Protein AF-A0A958T094-F1 (afdb_monom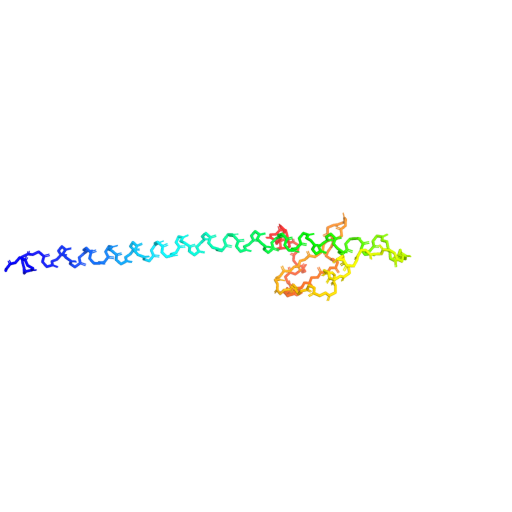er_lite)

pLDDT: mean 80.17, std 12.34, range [50.53, 97.06]

Sequence (110 aa):
MIFTKYRNLIRWLIVIASFIIISLILWNTYIFFQYFKEEQRAKMDVWATAHTDIYTNPLDDNINPVTSKVFFESKIDNQMIVLNELDQITAFNNIDSTLLENHIQVEKLV

Radius of gyration: 24.97 Å; chains: 1; bounding box: 53×31×74 Å

Structure (mmCIF, N/CA/C/O backbone):
data_AF-A0A958T094-F1
#
_entry.id   AF-A0A958T094-F1
#
loop_
_atom_site.group_PDB
_atom_site.id
_atom_site.type_symbol
_atom_site.label_atom_id
_atom_site.label_alt_id
_atom_site.label_comp_id
_atom_site.label_asym_id
_atom_site.label_entity_id
_atom_site.label_seq_id
_atom_site.pdbx_PDB_ins_code
_atom_site.Cartn_x
_atom_site.Cartn_y
_atom_site.Cartn_z
_atom_site.occupancy
_atom_site.B_iso_or_equiv
_atom_site.auth_seq_id
_atom_site.auth_comp_id
_atom_site.auth_asym_id
_atom_site.auth_atom_id
_atom_site.pdbx_PDB_model_num
ATOM 1 N N . MET A 1 1 ? -21.010 9.039 46.582 1.00 54.00 1 MET A N 1
ATOM 2 C CA . MET A 1 1 ? -22.298 8.422 46.172 1.00 54.00 1 MET A CA 1
ATOM 3 C C . MET A 1 1 ? -22.797 8.891 44.787 1.00 54.00 1 MET A C 1
ATOM 5 O O . MET A 1 1 ? -23.997 8.935 44.562 1.00 54.00 1 MET A O 1
ATOM 9 N N . ILE A 1 2 ? -21.918 9.200 43.819 1.00 60.56 2 ILE A N 1
ATOM 10 C CA . ILE A 1 2 ? -22.342 9.627 42.460 1.00 60.56 2 ILE A CA 1
ATOM 11 C C . ILE A 1 2 ? -22.306 8.442 41.477 1.00 60.56 2 ILE A C 1
ATOM 13 O O . ILE A 1 2 ? -23.231 8.245 40.692 1.00 60.56 2 ILE A O 1
ATOM 17 N N . PHE A 1 3 ? -21.291 7.582 41.596 1.00 57.34 3 PHE A N 1
ATOM 18 C CA . PHE A 1 3 ? -21.094 6.406 40.739 1.00 57.34 3 PHE A CA 1
ATOM 19 C C . PHE A 1 3 ? -22.189 5.334 40.864 1.00 57.34 3 PHE A C 1
ATOM 21 O O . PHE A 1 3 ? -22.467 4.620 39.904 1.00 57.34 3 PHE A O 1
ATOM 28 N N . THR A 1 4 ? -22.851 5.229 42.020 1.00 64.69 4 THR A N 1
ATOM 29 C CA . THR A 1 4 ? -23.912 4.235 42.251 1.00 64.69 4 THR A CA 1
ATOM 30 C C . THR A 1 4 ? -25.247 4.628 41.613 1.00 64.69 4 THR A C 1
ATOM 32 O O . THR A 1 4 ? -26.001 3.744 41.218 1.00 64.69 4 THR A O 1
ATOM 35 N N . LYS A 1 5 ? -25.528 5.931 41.450 1.00 68.31 5 LYS A N 1
ATOM 36 C CA . LYS A 1 5 ? -26.802 6.436 40.902 1.00 68.31 5 LYS A CA 1
ATOM 37 C C . LYS A 1 5 ? -26.866 6.378 39.368 1.00 68.31 5 LYS A C 1
ATOM 39 O O . LYS A 1 5 ? -27.940 6.179 38.815 1.00 68.31 5 LYS A O 1
ATOM 44 N N . TYR A 1 6 ? -25.723 6.486 38.683 1.00 78.12 6 TYR A N 1
ATOM 45 C CA . TYR A 1 6 ? -25.632 6.532 37.210 1.00 78.12 6 TYR A CA 1
ATOM 46 C C . TYR A 1 6 ? -24.904 5.329 36.595 1.00 78.12 6 TYR A C 1
ATOM 48 O O . TYR A 1 6 ? -24.371 5.406 35.488 1.00 78.12 6 TYR A O 1
ATOM 56 N N . ARG A 1 7 ? -24.883 4.193 37.299 1.00 79.94 7 ARG A N 1
ATOM 57 C CA . ARG A 1 7 ? -24.120 2.993 36.917 1.00 79.94 7 ARG A CA 1
ATOM 58 C C . ARG A 1 7 ? -24.407 2.507 35.488 1.00 79.94 7 ARG A C 1
ATOM 60 O O . ARG A 1 7 ? -23.485 2.097 34.789 1.00 79.94 7 ARG A O 1
ATOM 67 N N . ASN A 1 8 ? -25.660 2.594 35.038 1.00 84.06 8 ASN A N 1
ATOM 68 C CA . ASN A 1 8 ? -26.054 2.191 33.683 1.00 84.06 8 ASN A CA 1
ATOM 69 C C . ASN A 1 8 ? -25.567 3.172 32.603 1.00 84.06 8 ASN A C 1
ATOM 71 O O . ASN A 1 8 ? -25.148 2.726 31.538 1.00 84.06 8 ASN A O 1
ATOM 75 N N . LEU A 1 9 ? -25.562 4.480 32.889 1.00 86.62 9 LEU A N 1
ATOM 76 C CA . LEU A 1 9 ? -25.043 5.501 31.970 1.00 86.62 9 LEU A CA 1
ATOM 77 C C . LEU A 1 9 ? -23.533 5.356 31.789 1.00 86.62 9 LEU A C 1
ATOM 79 O O . LEU A 1 9 ? -23.046 5.355 30.665 1.00 86.62 9 LEU A O 1
ATOM 83 N N . ILE A 1 10 ? -22.799 5.158 32.887 1.00 87.69 10 ILE A N 1
ATOM 84 C CA . ILE A 1 10 ? -21.344 4.955 32.856 1.00 87.69 10 ILE A CA 1
ATOM 85 C C . ILE A 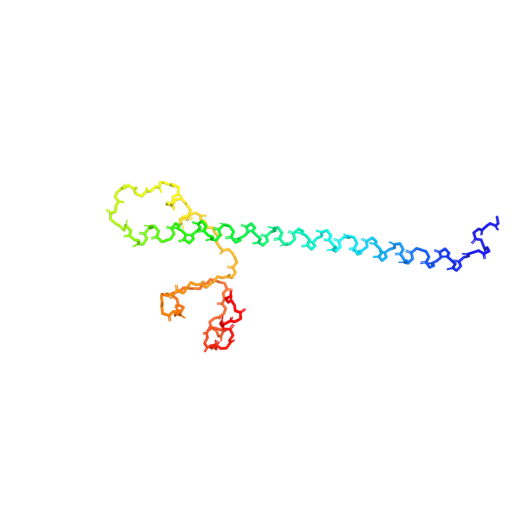1 10 ? -20.992 3.682 32.074 1.00 87.69 10 ILE A C 1
ATOM 87 O O . ILE A 1 10 ? -20.056 3.683 31.281 1.00 87.69 10 ILE A O 1
ATOM 91 N N . ARG A 1 11 ? -21.771 2.605 32.242 1.00 87.56 11 ARG A N 1
ATOM 92 C CA . ARG A 1 11 ? -21.577 1.359 31.489 1.00 87.56 11 ARG A CA 1
ATOM 93 C C . ARG A 1 11 ? -21.759 1.564 29.981 1.00 87.56 11 ARG A C 1
ATOM 95 O O . ARG A 1 11 ? -20.933 1.081 29.216 1.00 87.56 11 ARG A O 1
ATOM 102 N N . TRP A 1 12 ? -22.789 2.294 29.554 1.00 93.19 12 TRP A N 1
ATOM 103 C CA . TRP A 1 12 ? -22.993 2.622 28.137 1.00 93.19 12 TRP A CA 1
ATOM 104 C C . TRP A 1 12 ? -21.933 3.580 27.587 1.00 93.19 12 TRP A C 1
ATOM 106 O O . TRP A 1 12 ? -21.470 3.392 26.465 1.00 93.19 12 TRP A O 1
ATOM 116 N N . LEU A 1 13 ? -21.493 4.554 28.387 1.00 92.75 13 LEU A N 1
ATOM 117 C CA . LEU A 1 13 ? -20.430 5.485 28.013 1.00 92.75 13 LEU A CA 1
ATOM 118 C C . LEU A 1 13 ? -19.129 4.748 27.671 1.00 92.75 13 LEU A C 1
ATOM 120 O O . LEU A 1 13 ? -18.511 5.047 26.657 1.00 92.75 13 LEU A O 1
ATOM 124 N N . ILE A 1 14 ? -18.736 3.760 28.482 1.00 92.38 14 ILE A N 1
ATOM 125 C CA . ILE A 1 14 ? -17.521 2.963 28.246 1.00 92.38 14 ILE A CA 1
ATOM 126 C C . ILE A 1 14 ? -17.640 2.144 26.954 1.00 92.38 14 ILE A C 1
ATOM 128 O O . ILE A 1 14 ? -16.683 2.073 26.187 1.00 92.38 14 ILE A O 1
ATOM 132 N N . VAL A 1 15 ? -18.811 1.557 26.685 1.00 94.38 15 VAL A N 1
ATOM 133 C CA . VAL A 1 15 ? -19.058 0.792 25.450 1.00 94.38 15 VAL A CA 1
ATOM 134 C C . VAL A 1 15 ? -18.943 1.694 24.219 1.00 94.38 15 VAL A C 1
ATOM 136 O O . VAL A 1 15 ? -18.246 1.348 23.269 1.00 94.38 15 VAL A O 1
ATOM 139 N N . ILE A 1 16 ? -19.564 2.876 24.254 1.00 95.88 16 ILE A N 1
ATOM 140 C CA . ILE A 1 16 ? -19.500 3.850 23.156 1.00 95.88 16 ILE A CA 1
ATOM 141 C C . ILE A 1 16 ? -18.066 4.359 22.971 1.00 95.88 16 ILE A C 1
ATOM 143 O O . ILE A 1 16 ? -17.572 4.401 21.848 1.00 95.88 16 ILE A O 1
ATOM 147 N N . ALA A 1 17 ? -17.372 4.692 24.061 1.00 95.88 17 ALA A N 1
ATOM 148 C CA . ALA A 1 17 ? -15.983 5.138 24.007 1.00 95.88 17 ALA A CA 1
ATOM 149 C C . ALA A 1 17 ? -15.068 4.066 23.396 1.00 95.88 17 ALA A C 1
ATOM 151 O O . ALA A 1 17 ? -14.244 4.376 22.539 1.00 95.88 17 ALA A O 1
ATOM 152 N N . SER A 1 18 ? -15.248 2.798 23.775 1.00 95.38 18 SER A N 1
ATOM 153 C CA . SER A 1 18 ? -14.505 1.679 23.191 1.00 95.38 18 SER A CA 1
ATOM 154 C C . SER A 1 18 ? -14.775 1.534 21.693 1.00 95.38 18 SER A C 1
ATOM 156 O O . SER A 1 18 ? -13.830 1.373 20.922 1.00 95.38 18 SER A O 1
ATOM 158 N N . PHE A 1 19 ? -16.033 1.658 21.266 1.00 97.00 19 PHE A N 1
ATOM 159 C CA . PHE A 1 19 ? -16.390 1.605 19.850 1.00 97.00 19 PHE A CA 1
ATOM 160 C C . PHE A 1 19 ? -15.750 2.745 19.046 1.00 97.00 19 PHE A C 1
ATOM 162 O O . PHE A 1 19 ? -15.205 2.511 17.971 1.00 97.00 19 PHE A O 1
ATOM 169 N N . ILE A 1 20 ? -15.745 3.966 19.591 1.00 96.81 20 ILE A N 1
ATOM 170 C CA . ILE A 1 20 ? -15.104 5.128 18.961 1.00 96.81 20 ILE A CA 1
ATOM 171 C C . ILE A 1 20 ? -13.598 4.902 18.803 1.00 96.81 20 ILE A C 1
ATOM 173 O O . ILE A 1 20 ? -13.056 5.165 17.732 1.00 96.81 20 ILE A O 1
ATOM 177 N N . ILE A 1 21 ? -12.923 4.383 19.834 1.00 96.62 21 ILE A N 1
ATOM 178 C CA . ILE A 1 21 ? -11.484 4.085 19.773 1.00 96.62 21 ILE A CA 1
ATOM 179 C C . ILE A 1 21 ? -11.195 3.057 18.676 1.00 96.62 21 ILE A C 1
ATOM 181 O O . ILE A 1 21 ? -10.297 3.267 17.864 1.00 96.62 21 ILE A O 1
ATOM 185 N N . ILE A 1 22 ? -11.976 1.976 18.610 1.00 96.94 22 ILE A N 1
ATOM 186 C CA . ILE A 1 22 ? -11.832 0.954 17.565 1.00 96.94 22 ILE A CA 1
ATOM 187 C C . ILE A 1 22 ? -12.048 1.580 16.181 1.00 96.94 22 ILE A C 1
ATOM 189 O O . ILE A 1 22 ? -11.221 1.394 15.293 1.00 96.94 22 ILE A O 1
ATOM 193 N N . SER A 1 23 ? -13.101 2.381 16.005 1.00 96.38 23 SER A N 1
ATOM 194 C CA . SER A 1 23 ? -13.384 3.054 14.734 1.00 96.38 23 SER A CA 1
ATOM 195 C C . SER A 1 23 ? -12.267 4.013 14.315 1.00 96.38 23 SER A C 1
ATOM 197 O O . SER A 1 23 ? -11.941 4.079 13.133 1.00 96.38 23 SER A O 1
ATOM 199 N N . LEU A 1 24 ? -11.661 4.736 15.261 1.00 95.94 24 LEU A N 1
ATOM 200 C CA . LEU A 1 24 ? -10.516 5.612 15.001 1.00 95.94 24 LEU A CA 1
ATOM 201 C C . LEU A 1 24 ? -9.287 4.820 14.546 1.00 95.94 24 LEU A C 1
ATOM 203 O O . LEU A 1 24 ? -8.614 5.236 13.605 1.00 95.94 24 LEU A O 1
ATOM 207 N N . ILE A 1 25 ? -9.014 3.672 15.175 1.00 96.19 25 ILE A N 1
ATOM 208 C CA . ILE A 1 25 ? -7.918 2.785 14.768 1.00 96.19 25 ILE A CA 1
ATOM 209 C C . ILE A 1 25 ? -8.168 2.261 13.352 1.00 96.19 25 ILE A C 1
ATOM 211 O O . ILE A 1 25 ? -7.270 2.361 12.522 1.00 96.19 25 ILE A O 1
ATOM 215 N N . LEU A 1 26 ? -9.376 1.765 13.049 1.00 95.62 26 LEU A N 1
ATOM 216 C CA . LEU A 1 26 ? -9.721 1.292 11.702 1.00 95.62 26 LEU A CA 1
ATOM 217 C C . LEU A 1 26 ? -9.623 2.401 10.655 1.00 95.62 26 LEU A C 1
ATOM 219 O O . LEU A 1 26 ? -9.149 2.158 9.552 1.00 95.62 26 LEU A O 1
ATOM 223 N N . TRP A 1 27 ? -10.069 3.613 10.980 1.00 97.06 27 TRP A N 1
ATOM 224 C CA . TRP A 1 27 ? -9.983 4.737 10.055 1.00 97.06 27 TRP A CA 1
ATOM 225 C C . TRP A 1 27 ? -8.528 5.093 9.739 1.00 97.06 27 TRP A C 1
ATOM 227 O O . TRP A 1 27 ? -8.168 5.313 8.584 1.00 97.06 27 TRP A O 1
ATOM 237 N N . ASN A 1 28 ? -7.670 5.098 10.758 1.00 95.56 28 ASN A N 1
ATOM 238 C CA . ASN A 1 28 ? -6.252 5.383 10.583 1.00 95.56 28 ASN A CA 1
ATOM 239 C C . ASN A 1 28 ? -5.545 4.276 9.781 1.00 95.56 28 ASN A C 1
ATOM 241 O O . ASN A 1 28 ? -4.841 4.567 8.815 1.00 95.56 28 ASN A O 1
ATOM 245 N N . THR A 1 29 ? -5.793 3.003 10.108 1.00 96.00 29 THR A N 1
ATOM 246 C CA . THR A 1 29 ? -5.211 1.881 9.358 1.00 96.00 29 THR A CA 1
ATOM 247 C C . THR A 1 29 ? -5.756 1.792 7.936 1.00 96.00 29 THR A C 1
ATOM 249 O O . THR A 1 29 ? -5.006 1.440 7.030 1.00 96.00 29 THR A O 1
ATOM 252 N N . TYR A 1 30 ? -7.013 2.174 7.693 1.00 96.19 30 TYR A N 1
ATOM 253 C CA . TYR A 1 30 ? -7.563 2.298 6.343 1.00 96.19 30 TYR A CA 1
ATOM 254 C C . TYR A 1 30 ? -6.761 3.296 5.504 1.00 96.19 30 TYR A C 1
ATOM 256 O O . TYR A 1 30 ? -6.342 2.957 4.400 1.00 96.19 30 TYR A O 1
ATOM 264 N N . ILE A 1 31 ? -6.492 4.491 6.038 1.00 96.06 31 ILE A N 1
ATOM 265 C CA . ILE A 1 31 ? -5.674 5.504 5.358 1.00 96.06 31 ILE A CA 1
ATOM 266 C C . ILE A 1 31 ? -4.263 4.967 5.085 1.00 96.06 31 ILE A C 1
ATOM 268 O O . ILE A 1 31 ? -3.770 5.084 3.965 1.00 96.06 31 ILE A O 1
ATOM 272 N N . PHE A 1 32 ? -3.639 4.319 6.073 1.00 95.50 32 PHE A N 1
ATOM 273 C CA . PHE A 1 32 ? -2.333 3.679 5.902 1.00 95.50 32 PHE A CA 1
ATOM 274 C C . PHE A 1 32 ? -2.329 2.661 4.750 1.00 95.50 32 PHE A C 1
ATOM 276 O O . PHE A 1 32 ? -1.422 2.675 3.921 1.00 95.50 32 PHE A O 1
ATOM 283 N N . PHE A 1 33 ? -3.358 1.813 4.648 1.00 93.12 33 PHE A N 1
ATOM 284 C CA . PHE A 1 33 ? -3.462 0.848 3.553 1.00 93.12 33 PHE A CA 1
ATOM 285 C C . PHE A 1 33 ? -3.617 1.508 2.183 1.00 93.12 33 PHE A C 1
ATOM 287 O O . PHE A 1 33 ? -3.120 0.956 1.203 1.00 93.12 33 PHE A O 1
ATOM 294 N N . GLN A 1 34 ? -4.284 2.661 2.086 1.00 91.94 34 GLN A N 1
ATOM 295 C CA . GLN A 1 34 ? -4.377 3.379 0.812 1.00 91.94 34 GLN A CA 1
ATOM 296 C C . GLN A 1 34 ? -3.019 3.935 0.388 1.00 91.94 34 GLN A C 1
ATOM 298 O O . GLN A 1 34 ? -2.591 3.674 -0.733 1.00 91.94 34 GLN A O 1
ATOM 303 N N . TYR A 1 35 ? -2.292 4.582 1.301 1.00 94.69 35 TYR A N 1
ATOM 304 C CA . TYR A 1 35 ? -0.935 5.052 1.011 1.00 94.69 35 TYR A CA 1
ATOM 305 C C . TYR A 1 35 ? 0.006 3.911 0.631 1.00 94.69 35 TYR A C 1
ATOM 307 O O . TYR A 1 35 ? 0.761 4.026 -0.331 1.00 94.69 35 TYR A O 1
ATOM 315 N N . PHE A 1 36 ? -0.079 2.777 1.331 1.00 91.12 36 PHE A N 1
ATOM 316 C CA . PHE A 1 36 ? 0.701 1.597 0.978 1.00 91.12 36 PHE A CA 1
ATOM 317 C C . PHE A 1 36 ? 0.400 1.128 -0.451 1.00 91.12 36 PHE A C 1
ATOM 319 O O . PHE A 1 36 ? 1.320 0.833 -1.205 1.00 91.12 36 PHE A O 1
ATOM 326 N N . LYS A 1 37 ? -0.874 1.088 -0.861 1.00 88.00 37 LYS A N 1
ATOM 327 C CA . LYS A 1 37 ? -1.251 0.707 -2.231 1.00 88.00 37 LYS A CA 1
ATOM 328 C C . LYS A 1 37 ? -0.700 1.671 -3.276 1.00 88.00 37 LYS A C 1
ATOM 330 O O . LYS A 1 37 ? -0.211 1.211 -4.304 1.00 88.00 37 LYS A O 1
ATOM 335 N N . GLU A 1 38 ? -0.782 2.974 -3.032 1.00 92.69 38 GLU A N 1
ATOM 336 C CA . GLU A 1 38 ? -0.227 3.989 -3.935 1.00 92.69 38 GLU A CA 1
ATOM 337 C C . GLU A 1 38 ? 1.288 3.832 -4.082 1.00 92.69 38 GLU A C 1
ATOM 339 O O . GLU A 1 38 ? 1.807 3.823 -5.196 1.00 92.69 38 GLU A O 1
ATOM 344 N N . GLU A 1 39 ? 1.995 3.607 -2.975 1.00 90.31 39 GLU A N 1
ATOM 345 C CA . GLU A 1 39 ? 3.439 3.377 -2.994 1.00 90.31 39 GLU A CA 1
ATOM 346 C C . GLU A 1 39 ? 3.806 2.093 -3.758 1.00 90.31 39 GLU A C 1
ATOM 348 O O . GLU A 1 39 ? 4.780 2.067 -4.511 1.00 90.31 39 GLU A O 1
ATOM 353 N N . GLN A 1 40 ? 3.017 1.024 -3.607 1.00 88.00 40 GLN A N 1
ATOM 354 C CA . GLN A 1 40 ? 3.209 -0.215 -4.366 1.00 88.00 40 GLN A CA 1
ATOM 355 C C . GLN A 1 40 ? 2.948 -0.020 -5.867 1.00 88.00 40 GLN A C 1
ATOM 357 O O . GLN A 1 40 ? 3.699 -0.566 -6.674 1.00 88.00 40 GLN A O 1
ATOM 362 N N . ARG A 1 41 ? 1.946 0.784 -6.258 1.00 88.69 41 ARG A N 1
ATOM 363 C CA . ARG A 1 41 ? 1.712 1.138 -7.670 1.00 88.69 41 ARG A CA 1
ATOM 364 C C . ARG A 1 41 ? 2.882 1.930 -8.247 1.00 88.69 41 ARG A C 1
ATOM 366 O O . ARG A 1 41 ? 3.400 1.544 -9.283 1.00 88.69 41 ARG A O 1
ATOM 373 N N . ALA A 1 42 ? 3.378 2.937 -7.530 1.00 90.19 42 ALA A N 1
ATOM 374 C CA . ALA A 1 42 ? 4.527 3.722 -7.982 1.00 90.19 42 ALA A CA 1
ATOM 375 C C . ALA A 1 42 ? 5.788 2.858 -8.189 1.00 90.19 42 ALA A C 1
ATOM 377 O O . ALA A 1 42 ? 6.523 3.039 -9.159 1.00 90.19 42 ALA A O 1
ATOM 378 N N . LYS A 1 43 ? 6.035 1.879 -7.308 1.00 87.88 43 LYS A N 1
ATOM 379 C CA . LYS A 1 43 ? 7.126 0.904 -7.488 1.00 87.88 43 LYS A CA 1
ATOM 380 C C . LYS A 1 43 ? 6.920 0.041 -8.733 1.00 87.88 43 LYS A C 1
ATOM 382 O O . LYS A 1 43 ? 7.892 -0.238 -9.432 1.00 87.88 43 LYS A O 1
ATOM 387 N N . MET A 1 44 ? 5.678 -0.357 -9.007 1.00 86.62 44 MET A N 1
ATOM 388 C CA . MET A 1 44 ? 5.338 -1.133 -10.196 1.00 86.62 44 MET A CA 1
ATOM 389 C C . MET A 1 44 ? 5.517 -0.322 -11.482 1.00 86.62 44 MET A C 1
ATOM 391 O O . MET A 1 44 ? 6.056 -0.850 -12.445 1.00 86.62 44 MET A O 1
ATOM 395 N N . ASP A 1 45 ? 5.157 0.961 -11.489 1.00 88.19 45 ASP A N 1
ATOM 396 C CA . ASP A 1 45 ? 5.345 1.841 -12.650 1.00 88.19 45 ASP A CA 1
ATOM 397 C C . ASP A 1 45 ? 6.832 1.989 -13.000 1.00 88.19 45 ASP A C 1
ATOM 399 O O . ASP A 1 45 ? 7.232 1.881 -14.162 1.00 88.19 45 ASP A O 1
ATOM 403 N N . VAL A 1 46 ? 7.681 2.170 -11.982 1.00 88.25 46 VAL A N 1
ATOM 404 C CA . VAL A 1 46 ? 9.141 2.227 -12.151 1.00 88.25 46 VAL A CA 1
ATOM 405 C C . VAL A 1 46 ? 9.686 0.891 -12.658 1.00 88.25 46 VAL A C 1
ATOM 407 O O . VAL A 1 46 ? 10.542 0.873 -13.543 1.00 88.25 46 VAL A O 1
ATOM 410 N N . TRP A 1 47 ? 9.170 -0.230 -12.149 1.00 87.81 47 TRP A N 1
ATOM 411 C CA . TRP A 1 47 ? 9.545 -1.556 -12.631 1.00 87.81 47 TRP A CA 1
ATOM 412 C C . TRP A 1 47 ? 9.137 -1.798 -14.086 1.00 87.81 47 TRP A C 1
ATOM 414 O O . TRP A 1 47 ? 9.962 -2.235 -14.882 1.00 87.81 47 TRP A O 1
ATOM 424 N N . ALA A 1 48 ? 7.894 -1.478 -14.448 1.00 85.06 48 ALA A N 1
ATOM 425 C CA . ALA A 1 48 ? 7.366 -1.640 -15.798 1.00 85.06 48 ALA A CA 1
ATOM 426 C C . ALA A 1 48 ? 8.122 -0.763 -16.804 1.00 85.06 48 ALA A C 1
ATOM 428 O O . ALA A 1 48 ? 8.454 -1.221 -17.898 1.00 85.06 48 ALA A O 1
ATOM 429 N N . THR A 1 49 ? 8.469 0.465 -16.408 1.00 85.44 49 THR A N 1
ATOM 430 C CA . THR A 1 49 ? 9.318 1.356 -17.209 1.00 85.44 49 THR A CA 1
ATOM 431 C C . THR A 1 49 ? 10.692 0.729 -17.423 1.00 85.44 49 THR A C 1
ATOM 433 O O . THR A 1 49 ? 11.140 0.608 -18.559 1.00 85.44 49 THR A O 1
ATOM 436 N N . ALA A 1 50 ? 11.326 0.226 -16.358 1.00 86.00 50 ALA A N 1
ATOM 437 C CA . ALA A 1 50 ? 12.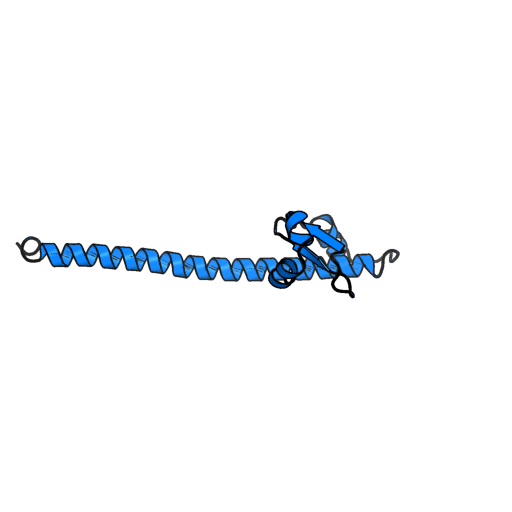624 -0.426 -16.480 1.00 86.00 50 ALA A CA 1
ATOM 438 C C . ALA A 1 50 ? 12.576 -1.698 -17.343 1.00 86.00 50 ALA A C 1
ATOM 440 O O . ALA A 1 50 ? 13.483 -1.948 -18.131 1.00 86.00 50 ALA A O 1
ATOM 441 N N . HIS A 1 51 ? 11.505 -2.484 -17.231 1.00 84.62 51 HIS A N 1
ATOM 442 C CA . HIS A 1 51 ? 11.273 -3.663 -18.061 1.00 84.62 51 HIS A CA 1
ATOM 443 C C . HIS A 1 51 ? 11.138 -3.295 -19.543 1.00 84.62 51 HIS A C 1
ATOM 445 O O . HIS A 1 51 ? 11.746 -3.938 -20.398 1.00 84.62 51 HIS A O 1
ATOM 451 N N . THR A 1 52 ? 10.396 -2.228 -19.838 1.00 82.88 52 THR A N 1
ATOM 452 C CA . THR A 1 52 ? 10.186 -1.725 -21.202 1.00 82.88 52 THR A CA 1
ATOM 453 C C . THR A 1 52 ? 11.481 -1.180 -21.805 1.00 82.88 52 THR A C 1
ATOM 455 O O . THR A 1 52 ? 11.809 -1.504 -22.946 1.00 82.88 52 THR A O 1
ATOM 458 N N . ASP A 1 53 ? 12.262 -0.414 -21.043 1.00 83.19 53 ASP A N 1
ATOM 459 C CA . ASP A 1 53 ? 13.541 0.150 -21.493 1.00 83.19 53 ASP A CA 1
ATOM 460 C C . ASP A 1 53 ? 14.551 -0.944 -21.879 1.00 83.19 53 ASP A C 1
ATOM 462 O O . ASP A 1 53 ? 15.189 -0.865 -22.930 1.00 83.19 53 ASP A O 1
ATOM 466 N N . ILE A 1 54 ? 14.666 -1.997 -21.059 1.00 81.56 54 ILE A N 1
ATOM 467 C CA . ILE A 1 54 ? 15.556 -3.138 -21.332 1.00 81.56 54 ILE A CA 1
ATOM 468 C C . ILE A 1 54 ? 15.095 -3.911 -22.573 1.00 81.56 54 ILE A C 1
ATOM 470 O O . ILE A 1 54 ? 15.917 -4.314 -23.395 1.00 81.56 54 ILE A O 1
ATOM 474 N N . TYR A 1 55 ? 13.785 -4.127 -22.719 1.00 78.06 55 TYR A N 1
ATOM 475 C CA . TYR A 1 55 ? 13.238 -4.903 -23.833 1.00 78.06 55 TYR A CA 1
ATOM 476 C C . TYR A 1 55 ? 13.292 -4.150 -25.171 1.00 78.06 55 TYR A C 1
ATOM 478 O O . TYR A 1 55 ? 13.450 -4.768 -26.222 1.00 78.06 55 TYR A O 1
ATOM 486 N N . THR A 1 56 ? 13.179 -2.819 -25.148 1.00 78.94 56 THR A N 1
ATOM 487 C CA . THR A 1 56 ? 13.211 -1.977 -26.357 1.00 78.94 56 THR A CA 1
ATOM 488 C C . THR A 1 56 ? 14.625 -1.725 -26.878 1.00 78.94 56 THR A C 1
ATOM 490 O O . THR A 1 56 ? 14.801 -1.619 -28.090 1.00 78.94 56 THR A O 1
ATOM 493 N N . ASN A 1 57 ? 15.641 -1.694 -26.006 1.00 72.12 57 ASN A N 1
ATOM 494 C CA . ASN A 1 57 ? 17.042 -1.474 -26.389 1.00 72.12 57 ASN A CA 1
ATOM 495 C C . ASN A 1 57 ? 17.976 -2.602 -25.898 1.00 72.12 57 ASN A C 1
ATOM 497 O O . ASN A 1 57 ? 18.925 -2.345 -25.157 1.00 72.12 57 ASN A O 1
ATOM 501 N N . PRO A 1 58 ? 17.768 -3.861 -26.328 1.00 64.19 58 PRO A N 1
ATOM 502 C CA . PRO A 1 58 ? 18.476 -5.022 -25.779 1.00 64.19 58 PRO A CA 1
ATOM 503 C C . PRO A 1 58 ? 19.982 -5.069 -26.102 1.00 64.19 58 PRO A C 1
ATOM 505 O O . PRO A 1 58 ? 20.695 -5.897 -25.542 1.00 64.19 58 PRO A O 1
ATOM 508 N N . LEU A 1 59 ? 20.464 -4.225 -27.023 1.00 64.19 59 LEU A N 1
ATOM 509 C CA . LEU A 1 59 ? 21.855 -4.176 -27.499 1.00 64.19 59 LEU A CA 1
ATOM 510 C C . LEU A 1 59 ? 22.522 -2.809 -27.265 1.00 64.19 59 LEU A C 1
ATOM 512 O O . LEU A 1 59 ? 23.600 -2.565 -27.806 1.00 64.19 59 LEU A O 1
ATOM 516 N N . ASP A 1 60 ? 21.885 -1.906 -26.513 1.00 64.56 60 ASP A N 1
ATOM 517 C CA . ASP A 1 60 ? 22.515 -0.639 -26.145 1.00 64.56 60 ASP A CA 1
ATOM 518 C C . ASP A 1 60 ? 23.467 -0.865 -24.963 1.00 64.56 60 ASP A C 1
ATOM 520 O O . ASP A 1 60 ? 23.053 -1.223 -23.862 1.00 64.56 60 ASP A O 1
ATOM 524 N N . ASP A 1 61 ? 24.760 -0.643 -25.190 1.00 62.22 61 ASP A N 1
ATOM 525 C CA . ASP A 1 61 ? 25.800 -0.724 -24.157 1.00 62.22 61 ASP A CA 1
ATOM 526 C C . ASP A 1 61 ? 25.659 0.397 -23.097 1.00 62.22 61 ASP A C 1
ATOM 528 O O . ASP A 1 61 ? 26.361 0.392 -22.086 1.00 62.22 61 ASP A O 1
ATOM 532 N N . ASN A 1 62 ? 24.743 1.358 -23.300 1.00 65.69 6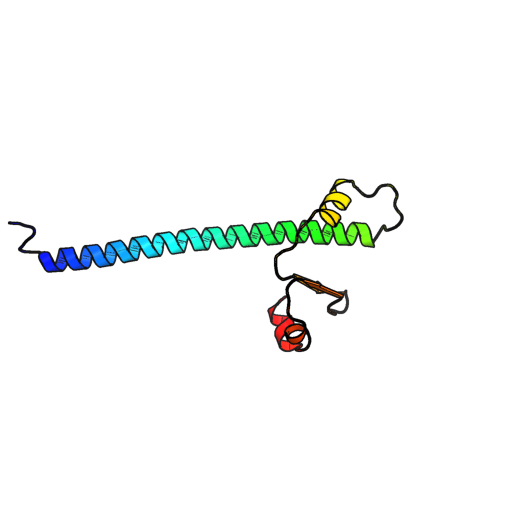2 ASN A N 1
ATOM 533 C CA . ASN A 1 62 ? 24.442 2.463 -22.381 1.00 65.69 62 ASN A CA 1
ATOM 534 C C . ASN A 1 62 ? 23.109 2.313 -21.631 1.00 65.69 62 ASN A C 1
ATOM 536 O O . ASN A 1 62 ? 22.478 3.317 -21.285 1.00 65.69 62 ASN A O 1
ATOM 540 N N . ILE A 1 63 ? 22.668 1.088 -21.330 1.00 69.06 63 ILE A N 1
ATOM 541 C CA . ILE A 1 63 ? 21.551 0.895 -20.395 1.00 69.06 63 ILE A CA 1
AT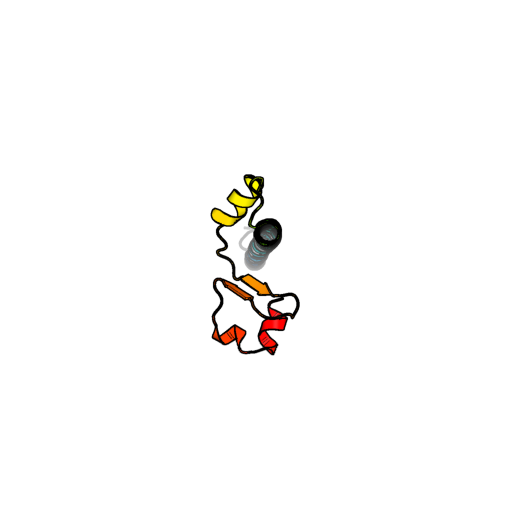OM 542 C C . ILE A 1 63 ? 21.862 1.633 -19.085 1.00 69.06 63 ILE A C 1
ATOM 544 O O . ILE A 1 63 ? 22.897 1.419 -18.449 1.00 69.06 63 ILE A O 1
ATOM 548 N N . ASN A 1 64 ? 20.947 2.511 -18.668 1.00 76.38 64 ASN A N 1
ATOM 549 C CA . ASN A 1 64 ? 21.107 3.285 -17.445 1.00 76.38 64 ASN A CA 1
ATOM 550 C C . ASN A 1 64 ? 21.276 2.329 -16.242 1.00 76.38 64 ASN A C 1
ATOM 552 O O . ASN A 1 64 ? 20.428 1.453 -16.038 1.00 76.38 64 ASN A O 1
ATOM 556 N N . PRO A 1 65 ? 22.316 2.502 -15.402 1.00 77.62 65 PRO A N 1
ATOM 557 C CA . PRO A 1 65 ? 22.565 1.631 -14.252 1.00 77.62 65 PRO A CA 1
ATOM 558 C C . PRO A 1 65 ? 21.401 1.595 -13.249 1.00 77.62 65 PRO A C 1
ATOM 560 O O . PRO A 1 65 ? 21.259 0.636 -12.492 1.00 77.62 65 PRO A O 1
ATOM 563 N N . VAL A 1 66 ? 20.552 2.627 -13.224 1.00 80.56 66 VAL A N 1
ATOM 564 C CA . VAL A 1 66 ? 19.326 2.647 -12.415 1.00 80.56 66 VAL A CA 1
ATOM 565 C C . VAL A 1 66 ? 18.287 1.683 -12.985 1.00 80.56 66 VAL A C 1
ATOM 567 O O . VAL A 1 66 ? 17.699 0.917 -12.227 1.00 80.56 66 VAL A O 1
ATOM 570 N N . THR A 1 67 ? 18.100 1.673 -14.304 1.00 81.31 67 THR A N 1
ATOM 571 C CA . THR A 1 67 ? 17.183 0.769 -15.009 1.00 81.31 67 THR A CA 1
ATOM 572 C C . THR A 1 67 ? 17.588 -0.685 -14.792 1.00 81.31 67 THR A C 1
ATOM 574 O O . THR A 1 67 ? 16.761 -1.496 -14.379 1.00 81.31 67 THR A O 1
ATOM 577 N N . SER A 1 68 ? 18.874 -1.013 -14.966 1.00 77.81 68 SER A N 1
ATOM 578 C CA . SER A 1 68 ? 19.372 -2.372 -14.721 1.00 77.81 68 SER A CA 1
ATOM 579 C C . SER A 1 68 ? 19.190 -2.783 -13.259 1.00 77.81 68 SER A C 1
ATOM 581 O O . SER A 1 68 ? 18.746 -3.893 -12.973 1.00 77.81 68 SER A O 1
ATOM 583 N N . LYS A 1 69 ? 19.467 -1.875 -12.317 1.00 81.56 69 LYS A N 1
ATOM 584 C CA . LYS A 1 69 ? 19.276 -2.134 -10.889 1.00 81.56 69 LYS A CA 1
ATOM 585 C C . LYS A 1 69 ? 17.812 -2.411 -10.552 1.00 81.56 69 LYS A C 1
ATOM 587 O O . LYS A 1 69 ? 17.520 -3.392 -9.879 1.00 81.56 69 LYS A O 1
ATOM 592 N N . VAL A 1 70 ? 16.889 -1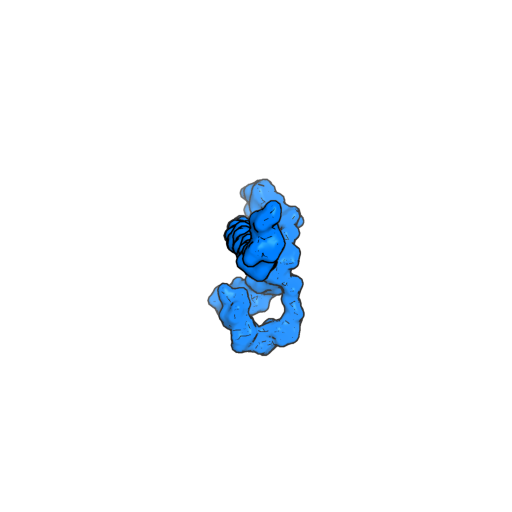.582 -11.036 1.00 83.56 70 VAL A N 1
ATOM 593 C CA . VAL A 1 70 ? 15.449 -1.789 -10.834 1.00 83.56 70 VAL A CA 1
ATOM 594 C C . VAL A 1 70 ? 15.010 -3.117 -11.447 1.00 83.56 70 VAL A C 1
ATOM 596 O O . VAL A 1 70 ? 14.304 -3.869 -10.787 1.00 83.56 70 VAL A O 1
ATOM 599 N N . PHE A 1 71 ? 15.448 -3.453 -12.658 1.00 80.12 71 PHE A N 1
ATOM 600 C CA . PHE A 1 71 ? 15.057 -4.695 -13.325 1.00 80.12 71 PHE A CA 1
ATOM 601 C C . PHE A 1 71 ? 15.530 -5.952 -12.576 1.00 80.12 71 PHE A C 1
ATOM 603 O O . PHE A 1 71 ? 14.733 -6.859 -12.347 1.00 80.12 71 PHE A O 1
ATOM 610 N N . PHE A 1 72 ? 16.803 -6.006 -12.167 1.00 76.94 72 PHE A N 1
ATOM 611 C CA . PHE A 1 72 ? 17.395 -7.207 -11.560 1.00 76.94 72 PHE A CA 1
ATOM 612 C C . PHE A 1 72 ? 17.203 -7.313 -10.041 1.00 76.94 72 PHE A C 1
ATOM 614 O O . PHE A 1 72 ? 17.172 -8.425 -9.516 1.00 76.94 72 PHE A O 1
ATOM 621 N N . GLU A 1 73 ? 17.107 -6.193 -9.317 1.00 78.75 73 GLU A N 1
ATOM 622 C CA . GLU A 1 73 ? 17.048 -6.195 -7.845 1.00 78.75 73 GLU A CA 1
ATOM 623 C C . GLU A 1 73 ? 15.640 -5.985 -7.278 1.00 78.75 73 GLU A C 1
ATOM 625 O O . GLU A 1 73 ? 15.420 -6.214 -6.085 1.00 78.75 73 GLU A O 1
ATOM 630 N N . SER A 1 74 ? 14.675 -5.545 -8.090 1.00 79.25 74 SER A N 1
ATOM 631 C CA . SER A 1 74 ? 13.296 -5.408 -7.619 1.00 79.25 74 SER A CA 1
ATOM 632 C C . SER A 1 74 ? 12.699 -6.772 -7.279 1.00 79.25 74 SER A C 1
ATOM 634 O O . SER A 1 74 ? 12.745 -7.731 -8.049 1.00 79.25 74 SER A O 1
ATOM 636 N N . LYS A 1 75 ? 12.097 -6.854 -6.094 1.00 74.44 75 LYS A N 1
ATOM 637 C CA . LYS A 1 75 ? 11.251 -7.981 -5.715 1.00 74.44 75 LYS A CA 1
ATOM 638 C C . LYS A 1 75 ? 9.801 -7.565 -5.824 1.00 74.44 75 LYS A C 1
ATOM 640 O O . LYS A 1 75 ? 9.376 -6.610 -5.175 1.00 74.44 75 LYS A O 1
ATOM 645 N N . ILE A 1 76 ? 9.056 -8.298 -6.638 1.00 76.25 76 ILE A N 1
ATOM 646 C CA . ILE A 1 76 ? 7.611 -8.163 -6.736 1.00 76.25 76 ILE A CA 1
ATOM 647 C C . ILE A 1 76 ? 7.017 -9.319 -5.944 1.00 76.25 76 ILE A C 1
ATOM 649 O O . ILE A 1 76 ? 6.965 -10.442 -6.426 1.00 76.25 76 ILE A O 1
ATOM 653 N N . ASP A 1 77 ? 6.596 -9.052 -4.713 1.00 76.56 77 ASP A N 1
ATOM 654 C CA . ASP A 1 77 ? 5.917 -10.057 -3.881 1.00 76.56 77 ASP A CA 1
ATOM 655 C C . ASP A 1 77 ? 4.385 -10.001 -4.066 1.00 76.56 77 ASP A C 1
ATOM 657 O O . ASP A 1 77 ? 3.648 -10.922 -3.697 1.00 76.56 77 ASP A O 1
ATOM 661 N N . ASN A 1 78 ? 3.897 -8.913 -4.669 1.00 78.81 78 ASN A N 1
ATOM 662 C CA . ASN A 1 78 ? 2.487 -8.702 -4.967 1.00 78.81 78 ASN A CA 1
ATOM 663 C C . ASN A 1 78 ? 2.040 -9.552 -6.163 1.00 78.81 78 ASN A C 1
ATOM 665 O O . ASN A 1 78 ? 2.831 -9.879 -7.048 1.00 78.81 78 ASN A O 1
ATOM 669 N N . GLN A 1 79 ? 0.742 -9.843 -6.217 1.00 80.38 79 GLN A N 1
ATOM 670 C CA . GLN A 1 79 ? 0.122 -10.413 -7.411 1.00 80.38 79 GLN A CA 1
ATOM 671 C C . GLN A 1 79 ? 0.270 -9.434 -8.579 1.00 80.38 79 GLN A C 1
ATOM 673 O O . GLN A 1 79 ? -0.053 -8.253 -8.439 1.00 80.38 79 GLN A O 1
ATOM 678 N N . MET A 1 80 ? 0.775 -9.918 -9.710 1.00 81.50 80 MET A N 1
ATOM 679 C CA . MET A 1 80 ? 1.020 -9.105 -10.902 1.00 81.50 80 MET A CA 1
ATOM 680 C C . MET A 1 80 ? 0.649 -9.886 -12.158 1.00 81.50 80 MET A C 1
ATOM 682 O O . MET A 1 80 ? 0.942 -11.076 -12.251 1.00 81.50 80 MET A O 1
ATOM 686 N N . ILE A 1 81 ? 0.071 -9.191 -13.136 1.00 82.69 81 ILE A N 1
ATOM 687 C CA . ILE A 1 81 ? -0.159 -9.679 -14.497 1.00 82.69 81 ILE A CA 1
ATOM 688 C C . ILE A 1 81 ? 0.499 -8.685 -15.455 1.00 82.69 81 ILE A C 1
ATOM 690 O O . ILE A 1 81 ? 0.385 -7.477 -15.270 1.00 82.69 81 ILE A O 1
ATOM 694 N N . VAL A 1 82 ? 1.190 -9.198 -16.466 1.00 81.44 82 VAL A N 1
ATOM 695 C CA . VAL A 1 82 ? 1.767 -8.431 -17.570 1.00 81.44 82 VAL A CA 1
ATOM 696 C C . VAL A 1 82 ? 1.009 -8.811 -18.830 1.00 81.44 82 VAL A C 1
ATOM 698 O O . VAL A 1 82 ? 0.938 -9.992 -19.178 1.00 81.44 82 VAL A O 1
ATOM 701 N N . LEU A 1 83 ? 0.452 -7.811 -19.503 1.00 82.25 83 LEU A N 1
ATOM 702 C CA . LEU A 1 83 ? -0.316 -7.966 -20.732 1.00 82.25 83 LEU A CA 1
ATOM 703 C C . LEU A 1 83 ? 0.517 -7.493 -21.928 1.00 82.25 83 LEU A C 1
ATOM 705 O O . LEU A 1 83 ? 1.331 -6.579 -21.802 1.00 82.25 83 LEU A O 1
ATOM 709 N N . ASN A 1 84 ? 0.331 -8.129 -23.080 1.00 77.62 84 ASN A N 1
ATOM 710 C CA . ASN A 1 84 ? 0.828 -7.637 -24.364 1.00 77.62 84 ASN A CA 1
ATOM 711 C C . ASN A 1 84 ? -0.154 -6.618 -24.978 1.00 77.62 84 ASN A C 1
ATOM 713 O O . ASN A 1 84 ? -1.284 -6.497 -24.518 1.00 77.62 84 ASN A O 1
ATOM 717 N N . GLU A 1 85 ? 0.221 -5.974 -26.085 1.00 79.69 85 GLU A N 1
ATOM 718 C CA . GLU A 1 85 ? -0.621 -5.043 -26.862 1.00 79.69 85 GLU A CA 1
ATOM 719 C C . GLU A 1 85 ? -1.959 -5.646 -27.343 1.00 79.69 85 GLU A C 1
ATOM 721 O O . GLU A 1 85 ? -2.869 -4.920 -27.729 1.00 79.69 85 GLU A O 1
ATOM 726 N N . LEU A 1 86 ? -2.081 -6.978 -27.325 1.00 81.94 86 LEU A N 1
ATOM 727 C CA . LEU A 1 86 ? -3.288 -7.734 -27.683 1.00 81.94 86 LEU A CA 1
ATOM 728 C C . LEU A 1 86 ? -4.119 -8.172 -26.456 1.00 81.94 86 LEU A C 1
ATOM 730 O O . LEU A 1 86 ? -4.914 -9.102 -26.578 1.00 81.94 86 LEU A O 1
ATOM 734 N N . ASP A 1 87 ? -3.892 -7.582 -25.275 1.00 75.44 87 ASP A N 1
ATOM 735 C CA . ASP A 1 87 ? -4.512 -7.949 -23.983 1.00 75.44 87 ASP A CA 1
ATOM 736 C C . ASP A 1 87 ? -4.320 -9.426 -23.585 1.00 75.44 87 ASP A C 1
ATOM 738 O O . ASP A 1 87 ? -5.075 -10.014 -22.809 1.00 75.44 87 ASP A O 1
ATOM 742 N N . GLN A 1 88 ? -3.269 -10.051 -24.113 1.00 78.00 88 GLN A N 1
ATOM 743 C CA . GLN A 1 88 ? -2.887 -11.417 -23.771 1.00 78.00 88 GLN A CA 1
ATOM 744 C C . GLN A 1 88 ? -1.890 -11.413 -22.616 1.00 78.00 88 GLN A C 1
ATOM 746 O O . GLN A 1 88 ? -0.953 -10.618 -22.603 1.00 78.00 88 GLN A O 1
ATOM 751 N N . ILE A 1 89 ? -2.069 -12.328 -21.665 1.00 79.00 89 ILE A N 1
ATOM 752 C CA . ILE A 1 89 ? -1.173 -12.492 -20.518 1.00 79.00 89 ILE A CA 1
ATOM 753 C C . ILE A 1 89 ? 0.176 -13.036 -21.001 1.00 79.00 89 ILE A C 1
ATOM 755 O O . ILE A 1 89 ? 0.262 -14.167 -21.475 1.00 79.00 89 ILE A O 1
ATOM 759 N N . THR A 1 90 ? 1.231 -12.243 -20.836 1.00 76.31 90 THR A N 1
ATOM 760 C CA . THR A 1 90 ? 2.611 -12.603 -21.202 1.00 76.31 90 THR A CA 1
ATOM 761 C C . THR A 1 90 ? 3.397 -13.111 -19.998 1.00 76.31 90 THR A C 1
ATOM 763 O O . THR A 1 90 ? 4.218 -14.017 -20.123 1.00 76.31 90 THR A O 1
ATOM 766 N N . ALA A 1 91 ? 3.142 -12.549 -18.817 1.00 77.00 91 ALA A N 1
ATOM 767 C CA . ALA A 1 91 ? 3.744 -12.991 -17.567 1.00 77.00 91 ALA A CA 1
ATOM 768 C C . ALA A 1 91 ? 2.785 -12.751 -16.403 1.00 77.00 91 ALA A C 1
ATOM 770 O O . ALA A 1 91 ? 1.957 -11.845 -16.430 1.00 77.00 91 ALA A O 1
ATOM 771 N N . PHE A 1 92 ? 2.904 -13.559 -15.361 1.00 78.81 92 PHE A N 1
ATOM 772 C CA . PHE A 1 92 ? 2.163 -13.381 -14.123 1.00 78.81 92 PHE A CA 1
ATOM 773 C C . PHE A 1 92 ? 3.048 -13.787 -12.950 1.00 78.81 92 PHE A C 1
ATOM 775 O O . PHE A 1 92 ? 3.958 -14.604 -13.098 1.00 78.81 92 PHE A O 1
ATOM 782 N N . ASN A 1 93 ? 2.796 -13.207 -11.784 1.00 81.94 93 ASN A N 1
ATOM 783 C CA . ASN A 1 93 ? 3.520 -13.520 -10.564 1.00 81.94 93 ASN A CA 1
ATOM 784 C C . ASN A 1 93 ? 2.545 -13.673 -9.400 1.00 81.94 93 ASN A C 1
ATOM 786 O O . ASN A 1 93 ? 1.627 -12.869 -9.253 1.00 81.94 93 ASN A O 1
ATOM 790 N N . ASN A 1 94 ? 2.770 -14.697 -8.576 1.00 78.25 94 ASN A N 1
ATOM 791 C CA . ASN A 1 94 ? 1.986 -15.009 -7.381 1.00 78.25 94 ASN A CA 1
ATOM 792 C C . ASN A 1 94 ? 0.467 -15.181 -7.636 1.00 78.25 94 ASN A C 1
ATOM 794 O O . ASN A 1 94 ? -0.343 -14.939 -6.744 1.00 78.25 94 ASN A O 1
ATOM 798 N N . ILE A 1 95 ? 0.074 -15.591 -8.851 1.00 80.38 95 ILE A N 1
ATOM 799 C CA . ILE A 1 95 ? -1.322 -15.845 -9.250 1.00 80.38 95 ILE A CA 1
ATOM 800 C C . ILE A 1 95 ? -1.463 -17.302 -9.695 1.00 80.38 95 ILE A C 1
ATOM 802 O O . ILE A 1 95 ? -0.616 -17.821 -10.421 1.00 80.38 95 ILE A O 1
ATOM 806 N N . ASP A 1 96 ? -2.534 -17.961 -9.250 1.00 78.00 96 ASP A N 1
ATOM 807 C CA . ASP A 1 96 ? -2.871 -19.319 -9.675 1.00 78.00 96 ASP A CA 1
ATOM 808 C C . ASP A 1 96 ? -3.283 -19.330 -11.155 1.00 78.00 96 ASP A C 1
ATOM 810 O O . ASP A 1 96 ? -4.187 -18.605 -11.572 1.00 78.00 96 ASP A O 1
ATOM 814 N N . SER A 1 97 ? -2.638 -20.196 -11.939 1.00 69.50 97 SER A N 1
ATOM 815 C CA . SER A 1 97 ? -2.926 -20.431 -13.356 1.00 69.50 97 SER A CA 1
ATOM 816 C C . SER A 1 97 ? -4.403 -20.716 -13.662 1.00 69.50 97 SER A C 1
ATOM 818 O O . SER A 1 97 ? -4.877 -20.347 -14.733 1.00 69.50 97 SER A O 1
ATOM 820 N N . THR A 1 98 ? -5.156 -21.303 -12.725 1.00 69.62 98 THR A N 1
ATOM 821 C CA . THR A 1 98 ? -6.589 -21.601 -12.911 1.00 69.62 98 THR A CA 1
ATOM 822 C C . THR A 1 98 ? -7.470 -20.346 -12.956 1.00 69.62 98 THR A C 1
ATOM 824 O O . THR A 1 98 ? -8.530 -20.356 -13.582 1.00 69.62 98 THR A O 1
ATOM 827 N N . LEU A 1 99 ? -7.031 -19.240 -12.340 1.00 66.12 99 LEU A N 1
ATOM 828 C CA . LEU A 1 99 ? -7.725 -17.945 -12.372 1.00 66.12 99 LEU A CA 1
ATOM 829 C C . LEU A 1 99 ? -7.503 -17.203 -13.699 1.00 66.12 99 LEU A C 1
ATOM 831 O O . LEU A 1 99 ? -8.311 -16.356 -14.073 1.00 66.12 99 LEU A O 1
ATOM 835 N N . LEU A 1 100 ? -6.425 -17.538 -14.415 1.00 63.84 100 LEU A N 1
ATOM 836 C CA . LEU A 1 100 ? -6.033 -16.908 -15.679 1.00 63.84 100 LEU A CA 1
ATOM 837 C C . LEU A 1 100 ? -6.756 -17.511 -16.893 1.00 63.84 100 LEU A C 1
ATOM 839 O O . LEU A 1 100 ? -6.869 -16.865 -17.929 1.00 63.84 100 LEU A O 1
ATOM 843 N N . GLU A 1 101 ? -7.271 -18.734 -16.762 1.00 60.88 101 GLU A N 1
ATOM 844 C CA . GLU A 1 101 ? -7.994 -19.448 -17.824 1.00 60.88 101 GLU A CA 1
ATOM 845 C C . GLU A 1 101 ? -9.436 -18.928 -18.006 1.00 60.88 101 GLU A C 1
ATOM 847 O O . GLU A 1 101 ? -10.087 -19.160 -19.025 1.00 60.88 101 GLU A O 1
ATOM 852 N N . ASN A 1 102 ? -9.948 -18.183 -17.021 1.00 59.16 102 ASN A N 1
ATOM 853 C CA . ASN A 1 102 ? -11.307 -17.660 -17.018 1.00 59.16 102 ASN A CA 1
ATOM 854 C C . ASN A 1 102 ? -11.318 -16.172 -17.409 1.00 59.16 102 ASN A C 1
ATOM 856 O O . ASN A 1 102 ? -11.142 -15.299 -16.560 1.00 59.16 102 ASN A O 1
ATOM 860 N N . HIS A 1 103 ? -11.569 -15.878 -18.692 1.00 56.56 103 HIS A N 1
ATOM 861 C CA . HIS A 1 103 ? -11.582 -14.515 -19.259 1.00 56.56 103 HIS A CA 1
ATOM 862 C C . HIS A 1 103 ? -12.394 -13.487 -18.439 1.00 56.56 103 HIS A C 1
ATOM 864 O O . HIS A 1 103 ? -12.010 -12.325 -18.364 1.00 56.56 103 HIS A O 1
ATOM 870 N N . ILE A 1 104 ? -13.477 -13.909 -17.771 1.00 55.62 104 ILE A N 1
ATOM 871 C CA . ILE A 1 104 ? -14.350 -13.033 -16.963 1.00 55.62 104 ILE A CA 1
ATOM 872 C C . ILE A 1 104 ? -13.680 -12.594 -15.643 1.00 55.62 104 ILE A C 1
ATOM 874 O O . ILE A 1 104 ? -14.038 -11.569 -15.063 1.00 55.62 104 ILE A O 1
ATOM 878 N N . GLN A 1 105 ? -12.730 -13.374 -15.124 1.00 55.00 105 GLN A N 1
ATOM 879 C CA . GLN A 1 105 ? -12.036 -13.067 -13.868 1.00 55.00 105 GLN A CA 1
ATOM 880 C C . GLN A 1 105 ? -10.818 -12.171 -14.092 1.00 55.00 105 GLN A C 1
ATOM 882 O O . GLN A 1 105 ? -10.523 -11.343 -13.236 1.00 55.00 105 GLN A O 1
ATOM 887 N N . VAL A 1 106 ? -10.177 -12.279 -15.257 1.00 56.31 106 VAL A N 1
ATOM 888 C CA . VAL A 1 106 ? -9.024 -11.454 -15.644 1.00 56.31 106 VAL A CA 1
ATOM 889 C C . VAL A 1 106 ? -9.411 -9.978 -15.788 1.00 56.31 106 VAL A C 1
ATOM 891 O O . VAL A 1 106 ? -8.693 -9.121 -15.286 1.00 56.31 106 VAL A O 1
ATOM 894 N N . GLU A 1 107 ? -10.587 -9.667 -16.345 1.00 59.09 107 GLU A N 1
ATOM 895 C CA . GLU A 1 107 ? -11.088 -8.282 -16.469 1.00 59.09 107 GLU A CA 1
ATOM 896 C C . GLU A 1 107 ? -11.302 -7.592 -15.107 1.00 59.09 107 GLU A C 1
ATOM 898 O O . GLU A 1 107 ? -11.243 -6.375 -15.007 1.00 59.09 107 GLU A O 1
ATOM 903 N N . LYS A 1 108 ? -11.514 -8.357 -14.027 1.00 57.81 108 LYS A N 1
ATOM 904 C CA . LYS A 1 108 ? -11.644 -7.809 -12.664 1.00 57.81 108 LYS A CA 1
ATOM 905 C C . LYS A 1 108 ? -10.305 -7.577 -11.960 1.00 57.81 108 LYS A C 1
ATOM 907 O O . LYS A 1 108 ? -10.303 -7.022 -10.860 1.00 57.81 108 LYS A O 1
ATOM 912 N N . LEU A 1 109 ? -9.209 -8.079 -12.527 1.00 55.94 109 LEU A N 1
ATOM 913 C CA . LEU A 1 109 ? -7.858 -7.963 -11.974 1.00 55.94 109 LEU A CA 1
ATOM 914 C C . LEU A 1 109 ? -7.074 -6.787 -12.579 1.00 55.94 109 LEU A C 1
ATOM 916 O O . LEU A 1 109 ? -6.058 -6.400 -11.999 1.00 55.94 109 LEU A O 1
ATOM 920 N N . VAL A 1 110 ? -7.548 -6.239 -13.703 1.00 50.53 110 VAL A N 1
ATOM 921 C CA . VAL A 1 110 ? -7.066 -5.000 -14.341 1.00 50.53 110 VAL A CA 1
ATOM 922 C C . VAL A 1 110 ? -7.774 -3.796 -13.719 1.00 50.53 110 VAL A C 1
ATOM 924 O O . VAL A 1 110 ? -7.073 -2.815 -13.380 1.00 50.53 110 VAL A O 1
#

Secondary structure (DSSP, 8-state):
--TTTSHHHHHHHHHHHHHHHHHHHHHHHHHHHHHHHHHHHHHHHHHHHHHHHHHH-TT-TT--HHHHHHHHH----S-EEEE-TTS-EEEEES--HHHHS-HHHHTTT-

Foldseek 3Di:
DVCVVCVVVVVVVVVVVVVVVVVVVVVVVVVVVVVVVVVLVVLVVLQVVLVCQCVVCVPDPPNPPSSVCSPPVDDDPDWDFDADPVRDTPDTDPDDPVQNVDPVSVVVVD